Protein AF-A0A392QEV8-F1 (afdb_monomer)

Secondary structure (DSSP, 8-state):
--PPPHHHHHHHHS---HHHHHHHHHHHHHHH------B-TTS-B-GGG-------HHHHHHHHHHHHHHHHHHHHHHHHHHHHH--S--

Radius of gyration: 17.04 Å; Cα contacts (8 Å, |Δi|>4): 32; chains: 1; bounding box: 36×38×47 Å

Structure (mmCIF, N/CA/C/O backbone):
data_AF-A0A392QEV8-F1
#
_entry.id   AF-A0A392QEV8-F1
#
loop_
_atom_site.group_PDB
_atom_site.id
_atom_site.type_symbol
_atom_site.label_atom_id
_atom_site.label_alt_id
_atom_site.label_comp_id
_atom_site.label_asym_id
_atom_site.label_entity_id
_atom_site.label_seq_id
_atom_site.pdbx_PDB_ins_code
_atom_site.Cartn_x
_atom_site.Cartn_y
_atom_site.Cartn_z
_atom_site.occupancy
_atom_site.B_iso_or_equiv
_atom_site.auth_seq_id
_atom_site.auth_comp_id
_atom_site.auth_asym_id
_atom_site.auth_atom_id
_atom_site.pdbx_PDB_model_num
ATOM 1 N N . MET A 1 1 ? -6.471 -22.154 -2.382 1.00 42.31 1 MET A N 1
ATOM 2 C CA . MET A 1 1 ? -6.257 -20.961 -1.538 1.00 42.31 1 MET A CA 1
ATOM 3 C C . MET A 1 1 ? -4.943 -20.358 -1.996 1.00 42.31 1 MET A C 1
ATOM 5 O O . MET A 1 1 ? -3.947 -21.062 -1.923 1.00 42.31 1 MET A O 1
ATOM 9 N N . MET A 1 2 ? -4.939 -19.163 -2.596 1.00 48.56 2 MET A N 1
ATOM 10 C CA . MET A 1 2 ? -3.672 -18.505 -2.931 1.00 48.56 2 MET A CA 1
ATOM 11 C C . MET A 1 2 ? -3.047 -18.046 -1.616 1.00 48.56 2 MET A C 1
ATOM 13 O O . MET A 1 2 ? -3.521 -17.095 -1.003 1.00 48.56 2 MET A O 1
ATOM 17 N N . SER A 1 3 ? -2.059 -18.791 -1.133 1.00 68.75 3 SER A N 1
ATOM 18 C CA . SER A 1 3 ? -1.178 -18.326 -0.071 1.00 68.75 3 SER A CA 1
ATOM 19 C C . SER A 1 3 ? -0.101 -17.472 -0.723 1.00 68.75 3 SER A C 1
ATOM 21 O O . SER A 1 3 ? 0.645 -17.977 -1.561 1.00 68.75 3 SER A O 1
ATOM 23 N N . PHE A 1 4 ? -0.021 -16.197 -0.357 1.00 69.31 4 PHE A N 1
ATOM 24 C CA . PHE A 1 4 ? 1.192 -15.429 -0.605 1.00 69.31 4 PHE A CA 1
ATOM 25 C C . PHE A 1 4 ? 2.268 -15.964 0.337 1.00 69.31 4 PHE A C 1
ATOM 27 O O . PHE A 1 4 ? 2.026 -16.075 1.541 1.00 69.31 4 PHE A O 1
ATOM 34 N N . ASP A 1 5 ? 3.425 -16.340 -0.196 1.00 86.56 5 ASP A N 1
ATOM 35 C CA . ASP A 1 5 ? 4.588 -16.568 0.649 1.00 86.56 5 ASP A CA 1
ATOM 36 C C . ASP A 1 5 ? 5.034 -15.232 1.273 1.00 86.56 5 ASP A C 1
ATOM 38 O O . ASP A 1 5 ? 4.703 -14.143 0.789 1.00 86.56 5 ASP A O 1
ATOM 42 N N . VAL A 1 6 ? 5.748 -15.323 2.393 1.00 84.31 6 VAL A N 1
ATOM 43 C CA . VAL A 1 6 ? 6.145 -14.154 3.190 1.00 84.31 6 VAL A CA 1
ATOM 44 C C . VAL A 1 6 ? 7.006 -13.185 2.377 1.00 84.31 6 VAL A C 1
ATOM 46 O O . VAL A 1 6 ? 6.868 -11.974 2.538 1.00 84.31 6 VAL A O 1
ATOM 49 N N . GLU A 1 7 ? 7.843 -13.696 1.475 1.00 84.56 7 GLU A N 1
ATOM 50 C CA . GLU A 1 7 ? 8.750 -12.892 0.658 1.00 84.56 7 GLU A CA 1
ATOM 51 C C . GLU A 1 7 ? 7.973 -12.087 -0.391 1.00 84.56 7 GLU A C 1
ATOM 53 O O . GLU A 1 7 ? 8.153 -10.873 -0.512 1.00 84.56 7 GLU A O 1
ATOM 58 N N . THR A 1 8 ? 7.025 -12.724 -1.081 1.00 82.94 8 THR A N 1
ATOM 59 C CA . THR A 1 8 ? 6.127 -12.047 -2.024 1.00 82.94 8 THR A CA 1
ATOM 60 C C . THR A 1 8 ? 5.268 -1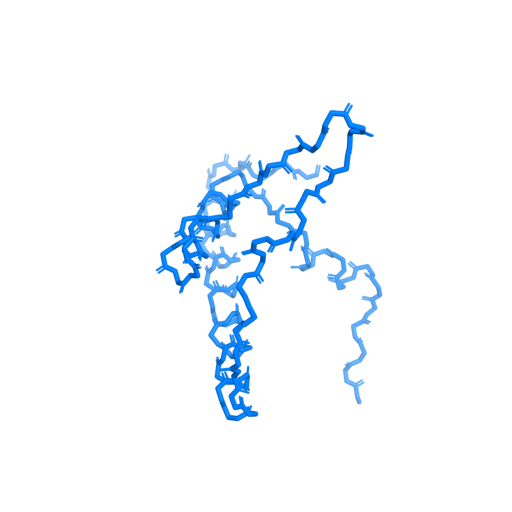0.996 -1.323 1.00 82.94 8 THR A C 1
ATOM 62 O O . THR A 1 8 ? 5.105 -9.888 -1.839 1.00 82.94 8 THR A O 1
ATOM 65 N N . LEU A 1 9 ? 4.746 -11.301 -0.131 1.00 82.31 9 LEU A N 1
ATOM 66 C CA . LEU A 1 9 ? 3.952 -10.346 0.642 1.00 82.31 9 LEU A CA 1
ATOM 67 C C . LEU A 1 9 ? 4.788 -9.133 1.061 1.00 82.31 9 LEU A C 1
ATOM 69 O O . LEU A 1 9 ? 4.357 -7.996 0.876 1.00 82.31 9 LEU A O 1
ATOM 73 N N . GLN A 1 10 ? 5.991 -9.363 1.585 1.00 83.44 10 GLN A N 1
ATOM 74 C CA . GLN A 1 10 ? 6.903 -8.296 1.983 1.00 83.44 10 GLN A CA 1
ATOM 75 C C . GLN A 1 10 ? 7.285 -7.418 0.787 1.00 83.44 10 GLN A C 1
ATOM 77 O O . GLN A 1 10 ? 7.295 -6.192 0.901 1.00 83.44 10 GLN A O 1
ATOM 82 N N . ARG A 1 11 ? 7.540 -8.022 -0.377 1.00 80.00 11 ARG A N 1
ATOM 83 C CA . ARG A 1 11 ? 7.877 -7.292 -1.601 1.00 80.00 11 ARG A CA 1
ATOM 84 C C . ARG A 1 11 ? 6.752 -6.365 -2.060 1.00 80.00 11 ARG A C 1
ATOM 86 O O . ARG A 1 11 ? 7.041 -5.243 -2.459 1.00 80.00 11 ARG A O 1
ATOM 93 N N . TYR A 1 12 ? 5.496 -6.803 -1.984 1.00 76.44 12 TYR A N 1
ATOM 94 C CA . TYR A 1 12 ? 4.347 -5.956 -2.324 1.00 76.44 12 TYR A CA 1
ATOM 95 C C . TYR A 1 12 ? 3.983 -4.946 -1.231 1.00 76.44 12 TYR A C 1
ATOM 97 O O . TYR A 1 12 ? 3.411 -3.906 -1.539 1.00 76.44 12 TYR A O 1
ATOM 105 N N . ALA A 1 13 ? 4.324 -5.218 0.030 1.00 80.50 13 ALA A N 1
ATOM 106 C CA . ALA A 1 13 ? 4.119 -4.281 1.133 1.00 80.50 13 ALA A CA 1
ATOM 107 C C . ALA A 1 13 ? 5.186 -3.172 1.191 1.00 80.50 13 ALA A C 1
ATOM 109 O O . ALA A 1 13 ? 4.981 -2.154 1.852 1.00 80.50 13 ALA A O 1
ATOM 110 N N . THR A 1 14 ? 6.331 -3.363 0.532 1.00 83.69 14 THR A N 1
ATOM 111 C CA . THR A 1 14 ? 7.436 -2.401 0.559 1.00 83.69 14 THR A CA 1
ATOM 112 C C . THR A 1 14 ? 7.152 -1.236 -0.387 1.00 83.69 14 THR A C 1
ATOM 114 O O . THR A 1 14 ? 6.977 -1.430 -1.590 1.00 83.69 14 THR A O 1
ATOM 117 N N . ILE A 1 15 ? 7.145 -0.013 0.150 1.00 85.12 15 ILE A N 1
ATOM 118 C CA . ILE A 1 15 ? 7.030 1.215 -0.647 1.00 85.12 15 ILE A CA 1
ATOM 119 C C . ILE A 1 15 ? 8.335 1.431 -1.423 1.00 85.12 15 ILE A C 1
ATOM 121 O O . ILE A 1 15 ? 9.422 1.355 -0.852 1.00 85.12 15 ILE A O 1
ATOM 125 N N . ARG A 1 16 ? 8.226 1.689 -2.729 1.00 85.38 16 ARG A N 1
ATOM 126 C CA . ARG A 1 16 ? 9.357 1.656 -3.672 1.00 85.38 16 ARG A CA 1
ATOM 127 C C . ARG A 1 16 ? 10.000 3.017 -3.931 1.00 85.38 16 ARG A C 1
ATOM 129 O O . ARG A 1 16 ? 11.120 3.066 -4.435 1.00 85.38 16 ARG A O 1
ATOM 136 N N . SER A 1 17 ? 9.322 4.114 -3.601 1.00 87.69 17 SER A N 1
ATOM 137 C CA . SER A 1 17 ? 9.805 5.466 -3.883 1.00 87.69 17 SER A CA 1
ATOM 138 C C . SER A 1 17 ? 9.461 6.471 -2.785 1.00 87.69 17 SER A C 1
ATOM 140 O O . SER A 1 17 ? 8.514 6.290 -2.017 1.00 87.69 17 SER A O 1
ATOM 142 N N . LYS A 1 18 ? 10.231 7.564 -2.718 1.00 88.12 18 LYS A N 1
ATOM 143 C CA . LYS A 1 18 ? 9.952 8.681 -1.798 1.00 88.12 18 LYS A CA 1
ATOM 144 C C . LYS A 1 18 ? 8.693 9.436 -2.215 1.00 88.12 18 LYS A C 1
ATOM 146 O O . LYS A 1 18 ? 7.961 9.950 -1.375 1.00 88.12 18 LYS A O 1
ATOM 151 N N . GLU A 1 19 ? 8.440 9.480 -3.513 1.00 90.25 19 GLU A N 1
ATOM 152 C CA . GLU A 1 19 ? 7.281 10.109 -4.123 1.00 90.25 19 GLU A CA 1
ATOM 153 C C . GLU A 1 19 ? 5.996 9.392 -3.696 1.00 90.25 19 GLU A C 1
ATOM 155 O O . GLU A 1 19 ? 5.04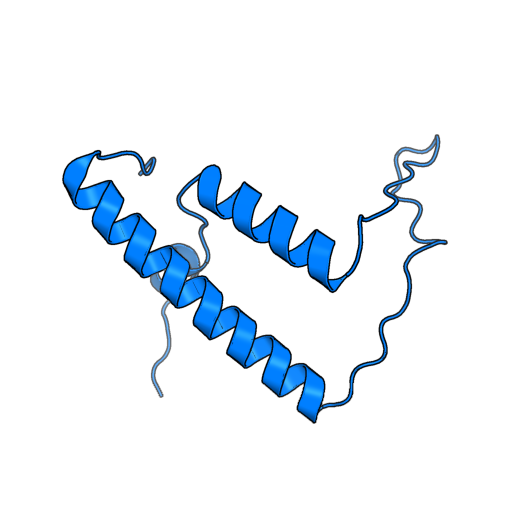3 10.054 -3.291 1.00 90.25 19 GLU A O 1
ATOM 160 N N . ALA A 1 20 ? 5.983 8.054 -3.691 1.00 90.12 20 ALA A N 1
ATOM 161 C CA . ALA A 1 20 ? 4.848 7.280 -3.193 1.00 90.12 20 ALA A CA 1
ATOM 162 C C . ALA A 1 20 ? 4.585 7.524 -1.703 1.00 90.12 20 ALA A C 1
ATOM 164 O O . ALA A 1 20 ? 3.426 7.681 -1.324 1.00 90.12 20 ALA A O 1
ATOM 165 N N . ILE A 1 21 ? 5.634 7.629 -0.875 1.00 90.81 21 ILE A N 1
ATOM 166 C CA . ILE A 1 21 ? 5.491 7.997 0.545 1.00 90.81 21 ILE A CA 1
ATOM 167 C C . ILE A 1 21 ? 4.783 9.349 0.661 1.00 90.81 21 ILE A C 1
ATOM 169 O O . ILE A 1 21 ? 3.745 9.439 1.310 1.00 90.81 21 ILE A O 1
ATOM 173 N N . SER A 1 22 ? 5.283 10.374 -0.034 1.00 92.31 22 SER A N 1
ATOM 174 C CA . SER A 1 22 ? 4.701 11.719 0.026 1.00 92.31 22 SER A CA 1
ATOM 175 C C . SER A 1 22 ? 3.254 11.757 -0.473 1.00 92.31 22 SER A C 1
ATOM 177 O O . SER A 1 22 ? 2.409 12.443 0.100 1.00 92.31 22 SER A O 1
ATOM 179 N N . ILE A 1 23 ? 2.935 11.013 -1.533 1.00 93.00 23 ILE A N 1
ATOM 180 C CA . ILE A 1 23 ? 1.571 10.920 -2.063 1.00 93.00 23 ILE A CA 1
ATOM 181 C C . ILE A 1 23 ? 0.634 10.252 -1.048 1.00 93.00 23 ILE A C 1
ATOM 183 O O . ILE A 1 23 ? -0.475 10.747 -0.839 1.00 93.00 23 ILE A O 1
ATOM 187 N N . ILE A 1 24 ? 1.070 9.162 -0.410 1.00 92.12 24 ILE A N 1
ATOM 188 C CA . ILE A 1 24 ? 0.300 8.483 0.639 1.00 92.12 24 ILE A CA 1
ATOM 189 C C . ILE A 1 24 ? 0.067 9.440 1.809 1.00 92.12 24 ILE A C 1
ATOM 191 O O . ILE A 1 24 ? 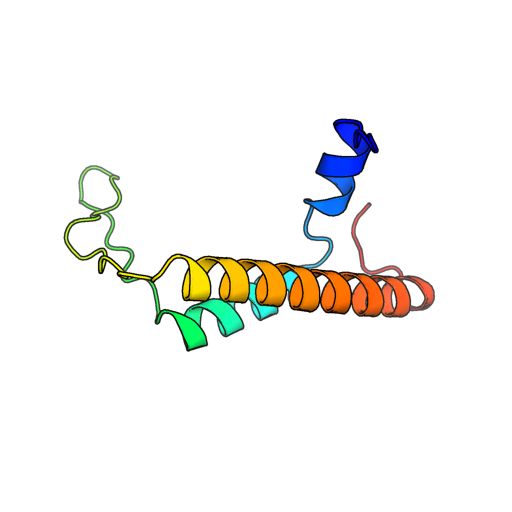-1.084 9.627 2.194 1.00 92.12 24 ILE A O 1
ATOM 195 N N . GLU A 1 25 ? 1.116 10.094 2.313 1.00 91.44 25 GLU A N 1
ATOM 196 C CA . GLU A 1 25 ? 1.033 11.061 3.415 1.00 91.44 25 GLU A CA 1
ATOM 197 C C . GLU A 1 25 ? 0.028 12.174 3.104 1.00 91.44 25 GLU A C 1
ATOM 199 O O . GLU A 1 25 ? -0.946 12.347 3.836 1.00 91.44 25 GLU A O 1
ATOM 204 N N . ASN A 1 26 ? 0.183 12.855 1.966 1.00 92.00 26 ASN A N 1
ATOM 205 C CA . ASN A 1 26 ? -0.716 13.933 1.550 1.00 92.00 26 ASN A CA 1
ATOM 206 C C . ASN A 1 26 ? -2.173 13.461 1.409 1.00 92.00 26 ASN A C 1
ATOM 208 O O . ASN A 1 26 ? -3.098 14.180 1.787 1.00 92.00 26 ASN A O 1
ATOM 212 N N . HIS A 1 27 ? -2.398 12.257 0.871 1.00 90.94 27 HIS A N 1
ATOM 213 C CA . HIS A 1 27 ? -3.746 11.709 0.724 1.00 90.94 27 HIS A CA 1
ATOM 214 C C . HIS A 1 27 ? -4.363 11.366 2.084 1.00 90.94 27 HIS A C 1
ATOM 216 O O . HIS A 1 27 ? -5.525 11.681 2.337 1.00 90.94 27 HIS A O 1
ATOM 222 N N . THR A 1 28 ? -3.580 10.772 2.987 1.00 89.19 28 THR A N 1
ATOM 223 C CA . THR A 1 28 ? -4.029 10.479 4.350 1.00 89.19 28 THR A CA 1
ATOM 224 C C . THR A 1 28 ? -4.293 11.745 5.158 1.00 89.19 28 THR A C 1
ATOM 226 O O . THR A 1 28 ? -5.312 11.805 5.839 1.00 89.19 28 THR A O 1
ATOM 229 N N . GLU A 1 29 ? -3.460 12.781 5.021 1.00 89.50 29 GLU A N 1
ATOM 230 C CA . GLU A 1 29 ? -3.676 14.083 5.659 1.00 89.50 29 GLU A CA 1
ATOM 231 C C . G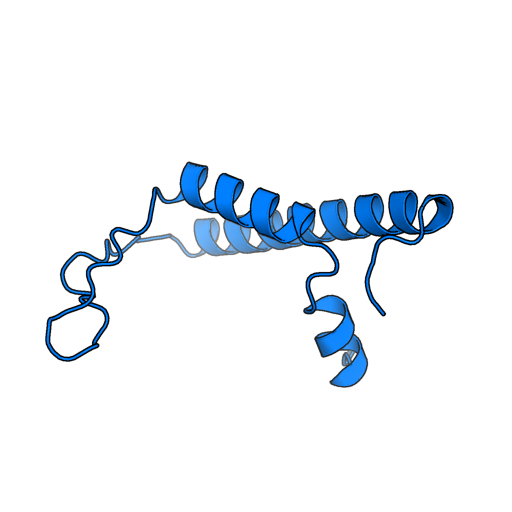LU A 1 29 ? -4.958 14.751 5.152 1.00 89.50 29 GLU A C 1
ATOM 233 O O . GLU A 1 29 ? -5.696 15.350 5.930 1.00 89.50 29 GLU A O 1
ATOM 238 N N . ALA A 1 30 ? -5.260 14.634 3.857 1.00 88.94 30 ALA A N 1
ATOM 239 C CA . ALA A 1 30 ? -6.494 15.167 3.288 1.00 88.94 30 ALA A CA 1
ATOM 240 C C . ALA A 1 30 ? -7.749 14.423 3.781 1.00 88.94 30 ALA A C 1
ATOM 242 O O . ALA A 1 30 ? -8.808 15.037 3.912 1.00 88.94 30 ALA A O 1
ATOM 243 N N . LEU A 1 31 ? -7.645 13.115 4.047 1.00 86.94 31 LEU A N 1
ATOM 244 C CA . LEU A 1 31 ? -8.764 12.282 4.504 1.00 86.94 31 LEU A CA 1
ATOM 245 C C . LEU A 1 31 ? -9.004 12.356 6.014 1.00 86.94 31 LEU A C 1
ATOM 247 O O . LEU A 1 31 ? -10.155 12.367 6.449 1.00 86.94 31 LEU A O 1
ATOM 251 N N . PHE A 1 32 ? -7.934 12.368 6.805 1.00 85.44 32 PHE A N 1
ATOM 252 C CA . PHE A 1 32 ? -7.989 12.215 8.261 1.00 85.44 32 PHE A CA 1
ATOM 253 C C . PHE A 1 32 ? -7.479 13.439 9.024 1.00 85.44 32 PHE A C 1
ATOM 255 O O . PHE A 1 32 ? -7.568 13.473 10.247 1.00 85.44 32 PHE A O 1
ATOM 262 N N . GLY A 1 33 ? -6.977 14.454 8.321 1.00 84.81 33 GLY A N 1
ATOM 263 C CA . GLY A 1 33 ? -6.305 15.593 8.930 1.00 84.81 33 GLY A CA 1
ATOM 264 C C . GLY A 1 33 ? -4.842 15.300 9.257 1.00 84.81 33 GLY A C 1
ATOM 265 O O . GLY A 1 33 ? -4.340 14.185 9.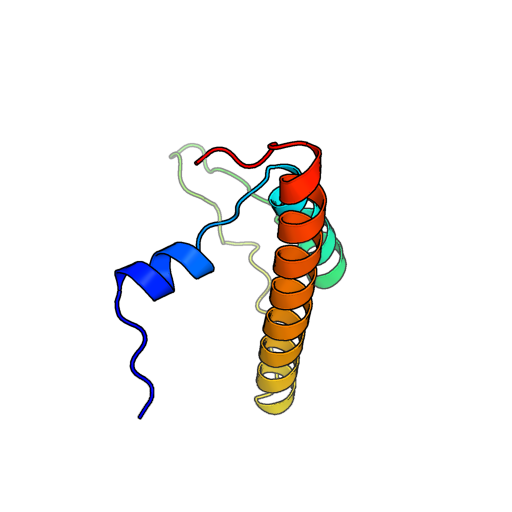102 1.00 84.81 33 GLY A O 1
ATOM 266 N N . ARG A 1 34 ? -4.132 16.338 9.704 1.00 81.38 34 ARG A N 1
ATOM 267 C CA . ARG A 1 34 ? -2.737 16.210 10.133 1.00 81.38 34 ARG A CA 1
ATOM 268 C C . ARG A 1 34 ? -2.663 15.634 11.543 1.00 81.38 34 ARG A C 1
ATOM 270 O O . ARG A 1 34 ? -3.339 16.164 12.425 1.00 81.38 34 ARG A O 1
ATOM 277 N N . PRO A 1 35 ? -1.826 14.612 11.785 1.00 71.88 35 PRO A N 1
ATOM 278 C CA . PRO A 1 35 ? -1.621 14.110 13.132 1.00 71.88 35 PRO A CA 1
ATOM 279 C C . PRO A 1 35 ? -0.910 15.174 13.979 1.00 71.88 35 PRO A C 1
ATOM 281 O O . PRO A 1 35 ? 0.178 15.643 13.644 1.00 71.88 35 PRO A O 1
ATOM 284 N N . ASP A 1 36 ? -1.523 15.541 15.100 1.00 68.88 36 ASP A N 1
ATOM 285 C CA . ASP A 1 36 ? -0.982 16.489 16.077 1.00 68.88 36 ASP A CA 1
ATOM 286 C C . ASP A 1 36 ? 0.026 15.742 16.981 1.00 68.88 36 ASP A C 1
ATOM 288 O O . ASP A 1 36 ? -0.249 15.420 18.138 1.00 68.88 36 ASP A O 1
ATOM 292 N N . ILE A 1 37 ? 1.196 15.378 16.436 1.00 69.31 37 ILE A N 1
ATOM 293 C CA . ILE A 1 37 ? 2.204 14.582 17.161 1.00 69.31 37 ILE A CA 1
ATOM 294 C C . ILE A 1 37 ? 2.894 15.463 18.209 1.00 69.31 37 ILE A C 1
ATOM 296 O O . ILE A 1 37 ? 3.908 16.111 17.950 1.00 69.31 37 ILE A O 1
ATOM 300 N N . VAL A 1 38 ? 2.357 15.473 19.427 1.00 71.12 38 VAL A N 1
ATOM 301 C CA . VAL A 1 38 ? 2.993 16.121 20.579 1.00 71.12 38 VAL A CA 1
ATOM 302 C C . VAL A 1 38 ? 3.837 15.085 21.316 1.00 71.12 38 VAL A C 1
ATOM 304 O O . VAL A 1 38 ? 3.306 14.139 21.893 1.00 71.12 38 VAL A O 1
ATOM 307 N N . ILE A 1 39 ? 5.159 15.251 21.316 1.00 75.12 39 ILE A N 1
ATOM 308 C CA . ILE A 1 39 ? 6.062 14.405 22.107 1.00 75.12 39 ILE A CA 1
ATOM 309 C C . ILE A 1 39 ? 6.103 14.971 23.529 1.00 75.12 39 ILE A C 1
ATOM 311 O O . ILE A 1 39 ? 6.419 16.145 23.731 1.00 75.12 39 ILE A O 1
ATOM 315 N N . THR A 1 40 ? 5.752 14.157 24.524 1.00 74.19 40 THR A N 1
ATOM 316 C CA . THR A 1 40 ? 5.873 14.547 25.929 1.00 74.19 40 THR A CA 1
ATOM 317 C C . THR A 1 40 ? 7.350 14.737 26.295 1.00 74.19 40 THR A C 1
ATOM 319 O O . THR A 1 40 ? 8.223 14.122 25.680 1.00 74.19 40 THR A O 1
ATOM 322 N N . PRO A 1 41 ? 7.669 15.525 27.337 1.00 75.44 41 PRO A N 1
ATOM 323 C CA . PRO A 1 41 ? 9.046 15.688 27.821 1.00 75.44 41 PRO A CA 1
ATOM 324 C C . PRO A 1 41 ? 9.751 14.365 28.176 1.00 75.44 41 PRO A C 1
AT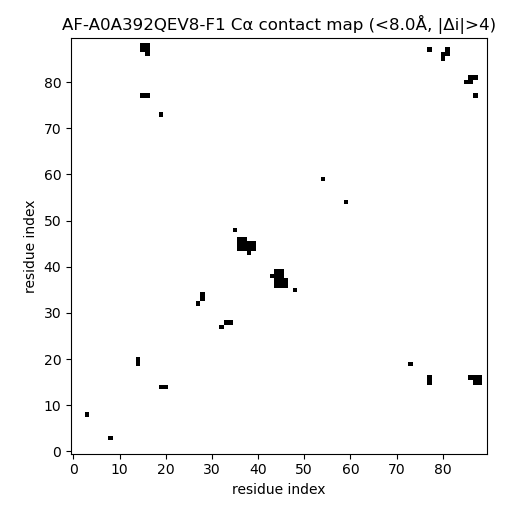OM 326 O O . PRO A 1 41 ? 10.973 14.302 28.235 1.00 75.44 41 PRO A O 1
ATOM 329 N N . GLU A 1 42 ? 8.974 13.303 28.392 1.00 80.12 42 GLU A N 1
ATOM 330 C CA . GLU A 1 42 ? 9.419 11.942 28.703 1.00 80.12 42 GLU A CA 1
ATOM 331 C C . GLU A 1 42 ? 9.725 11.104 27.445 1.00 80.12 42 GLU A C 1
ATOM 333 O O . GLU A 1 42 ? 9.997 9.908 27.547 1.00 80.12 42 GLU A O 1
ATOM 338 N N . GLY A 1 43 ? 9.645 11.701 26.250 1.00 74.88 43 GLY A N 1
ATOM 339 C CA . GLY A 1 43 ? 9.896 11.032 24.973 1.00 74.88 43 GLY A CA 1
ATOM 340 C C . GLY A 1 43 ? 8.762 10.118 24.502 1.00 74.88 43 GLY A C 1
ATOM 341 O O . GLY A 1 43 ? 8.975 9.301 23.608 1.00 74.88 43 GLY A O 1
ATOM 342 N N . LYS A 1 44 ? 7.559 10.225 25.082 1.00 74.00 44 LYS A N 1
ATOM 34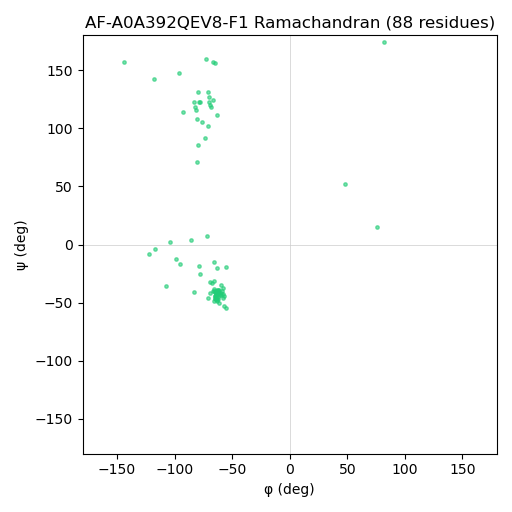3 C CA . LYS A 1 44 ? 6.383 9.456 24.648 1.00 74.00 44 LYS A CA 1
ATOM 344 C C . LYS A 1 44 ? 5.515 10.269 23.699 1.00 74.00 44 LYS A C 1
ATOM 346 O O . LYS A 1 44 ? 5.383 11.479 23.846 1.00 74.00 44 LYS A O 1
ATOM 351 N N . VAL A 1 45 ? 4.871 9.591 22.754 1.00 72.94 45 VAL A N 1
ATOM 352 C CA . VAL A 1 45 ? 3.831 10.205 21.922 1.00 72.94 45 VAL A CA 1
ATOM 353 C C . VAL A 1 45 ? 2.607 10.471 22.797 1.00 72.94 45 VAL A C 1
ATOM 355 O O . VAL A 1 45 ? 2.087 9.564 23.449 1.00 72.94 45 VAL A O 1
ATOM 358 N N . ASN A 1 46 ? 2.172 11.726 22.857 1.00 67.06 46 ASN A N 1
ATOM 359 C CA . ASN A 1 46 ? 0.992 12.128 23.603 1.00 67.06 46 ASN A CA 1
ATOM 360 C C . ASN A 1 46 ? -0.281 11.812 22.801 1.00 67.06 46 ASN A C 1
ATOM 362 O O . ASN A 1 46 ? -0.829 12.686 22.138 1.00 67.06 46 ASN A O 1
ATOM 366 N N . SER A 1 47 ? -0.784 10.583 22.911 1.00 67.06 47 SER A N 1
ATOM 367 C CA . SER A 1 47 ? -2.035 10.139 22.266 1.00 67.06 47 SER A CA 1
ATOM 368 C C . SER A 1 47 ? -3.320 10.717 22.881 1.00 67.06 47 SER A C 1
ATOM 370 O O . SER A 1 47 ? -4.420 10.305 22.526 1.00 67.06 47 SER A O 1
ATOM 372 N N . SER A 1 48 ? -3.236 11.664 23.825 1.00 62.09 48 SER A N 1
ATOM 373 C CA . SER A 1 48 ? -4.425 12.223 24.498 1.00 62.09 48 SER A CA 1
ATOM 374 C C . SER A 1 48 ? -5.356 13.028 23.580 1.00 62.09 48 SER A C 1
ATOM 376 O O . SER A 1 48 ? -6.500 13.278 23.955 1.00 62.09 48 SER A O 1
ATOM 378 N N . LYS A 1 49 ? -4.883 13.413 22.389 1.00 62.50 49 LYS A N 1
ATOM 379 C CA . LYS A 1 49 ? -5.659 14.097 21.346 1.00 62.50 49 LYS A CA 1
ATOM 380 C C . LYS A 1 49 ? -6.067 13.194 20.177 1.00 62.50 49 LYS A C 1
ATOM 382 O O . LYS A 1 49 ? -6.661 13.706 19.234 1.00 62.50 49 LYS A O 1
ATOM 387 N N . ASP A 1 50 ? -5.753 11.898 20.208 1.00 68.50 50 ASP A N 1
ATOM 388 C CA . ASP A 1 50 ? -6.070 11.015 19.083 1.00 68.50 50 ASP A CA 1
ATOM 389 C C . ASP A 1 50 ? -7.596 10.941 18.901 1.00 68.50 50 ASP A C 1
ATOM 391 O O . ASP A 1 50 ? -8.328 10.416 19.747 1.00 68.50 50 ASP A O 1
ATOM 395 N N . GLU A 1 51 ? -8.095 11.510 17.800 1.00 69.69 51 GLU A N 1
ATOM 396 C CA . GLU A 1 51 ? -9.516 11.486 17.473 1.00 69.69 51 GLU A CA 1
ATOM 397 C C . GLU A 1 51 ? -9.943 10.058 17.109 1.00 69.69 51 GLU A C 1
ATOM 399 O O . GLU A 1 51 ? -9.457 9.448 16.156 1.00 69.69 51 GLU A O 1
ATOM 404 N N . ILE A 1 52 ? -10.888 9.503 17.872 1.00 75.69 52 ILE A N 1
ATOM 405 C CA . ILE A 1 52 ? -11.445 8.179 17.581 1.00 75.69 52 ILE A CA 1
ATOM 406 C C . ILE A 1 52 ? -12.419 8.298 16.406 1.00 75.69 52 ILE A C 1
ATOM 408 O O . ILE A 1 52 ? -13.564 8.734 16.564 1.00 75.69 52 ILE A O 1
ATOM 412 N N . ILE A 1 53 ? -11.995 7.828 15.234 1.00 79.06 53 ILE A N 1
ATOM 413 C CA . ILE A 1 53 ? -12.839 7.774 14.038 1.00 79.06 53 ILE A CA 1
ATOM 414 C C . ILE A 1 53 ? -13.747 6.541 14.110 1.00 79.06 53 ILE A C 1
ATOM 416 O O . ILE A 1 53 ? -13.311 5.400 13.951 1.00 79.06 53 ILE A O 1
ATOM 420 N N . LYS A 1 54 ? -15.046 6.759 14.336 1.00 86.88 54 LYS A N 1
ATOM 421 C CA . LYS A 1 54 ? -16.052 5.689 14.274 1.00 86.88 54 LYS A CA 1
ATOM 422 C C . LYS A 1 54 ? -16.455 5.441 12.823 1.00 86.88 54 LYS A C 1
ATOM 424 O O . LYS A 1 54 ? -17.074 6.297 12.198 1.00 86.88 54 LYS A O 1
ATOM 429 N N . ILE A 1 55 ? -16.166 4.247 12.315 1.00 87.94 55 ILE A N 1
ATOM 430 C CA . ILE A 1 55 ? -16.547 3.818 10.966 1.00 87.94 55 ILE A CA 1
ATOM 431 C C . ILE A 1 55 ? -17.483 2.608 11.029 1.00 87.94 55 ILE A C 1
ATOM 433 O O . ILE A 1 55 ? -17.339 1.729 11.878 1.00 87.94 55 ILE A O 1
ATOM 437 N N . SER A 1 56 ? -18.471 2.555 10.134 1.00 94.81 56 SER A N 1
ATOM 438 C CA . SER A 1 56 ? -19.307 1.361 9.979 1.00 94.81 56 SER A CA 1
ATOM 439 C C . SER A 1 56 ? 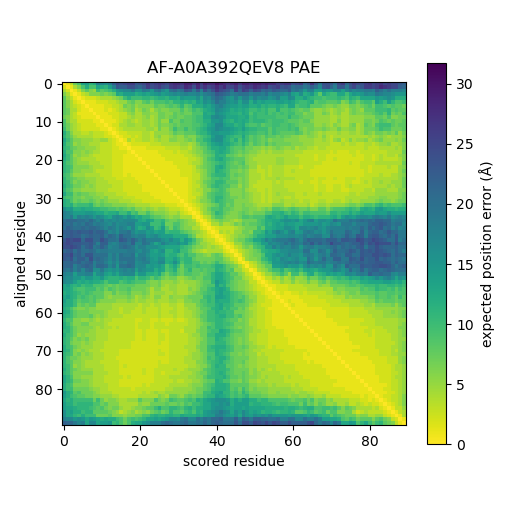-18.517 0.237 9.300 1.00 94.81 56 SER A C 1
ATOM 441 O O . SER A 1 56 ? -17.552 0.492 8.584 1.00 94.81 56 SER A O 1
ATOM 443 N N . ILE A 1 57 ? -18.958 -1.016 9.440 1.00 93.69 57 ILE A N 1
ATOM 444 C CA . ILE A 1 57 ? -18.330 -2.157 8.743 1.00 93.69 57 ILE A CA 1
ATOM 445 C C . ILE A 1 57 ? -18.349 -1.951 7.216 1.00 93.69 57 ILE A C 1
ATOM 447 O O . ILE A 1 57 ? -17.381 -2.272 6.529 1.00 93.69 57 ILE A O 1
ATOM 451 N N . GLY A 1 58 ? -19.428 -1.367 6.680 1.00 95.25 58 GLY A N 1
ATOM 452 C CA . GLY A 1 58 ? -19.518 -1.009 5.262 1.00 95.25 58 GLY A CA 1
ATOM 453 C C . GLY A 1 58 ? -18.512 0.072 4.858 1.00 95.25 58 GLY A C 1
ATOM 454 O O . GLY A 1 58 ? -17.875 -0.049 3.813 1.00 95.25 58 GLY A O 1
ATOM 455 N N . GLY A 1 59 ? -18.319 1.084 5.710 1.00 92.25 59 GLY A N 1
ATOM 456 C CA . GLY A 1 59 ? -17.293 2.110 5.521 1.00 92.25 59 GLY A CA 1
ATOM 457 C C . GLY A 1 59 ? -15.882 1.527 5.567 1.00 92.25 59 GLY A C 1
ATOM 458 O O . GLY A 1 59 ? -15.080 1.830 4.694 1.00 92.25 59 GLY A O 1
ATOM 459 N N . LEU A 1 60 ? -15.601 0.621 6.509 1.00 92.12 60 LEU A N 1
ATOM 460 C CA . LEU A 1 60 ? -14.308 -0.060 6.604 1.00 92.12 60 LEU A CA 1
ATOM 461 C C . LEU A 1 60 ? -14.024 -0.897 5.354 1.00 92.12 60 LEU A C 1
ATOM 463 O O . LEU A 1 60 ? -12.935 -0.819 4.795 1.00 92.12 60 LEU A O 1
ATOM 467 N N . LYS A 1 61 ? -15.012 -1.658 4.869 1.00 95.00 61 LYS A N 1
ATOM 468 C CA . LYS A 1 61 ? -14.876 -2.420 3.620 1.00 95.00 61 LYS A CA 1
ATOM 469 C C . LYS A 1 61 ? -14.545 -1.505 2.442 1.00 95.00 61 LYS A C 1
ATOM 471 O O . LYS A 1 61 ? -13.695 -1.850 1.626 1.00 95.00 61 LYS A O 1
ATOM 476 N N . ARG A 1 62 ? -15.210 -0.351 2.351 1.00 93.81 62 ARG A N 1
ATOM 477 C CA . ARG A 1 62 ? -14.950 0.638 1.303 1.00 93.81 62 ARG A CA 1
ATOM 478 C C . ARG A 1 62 ? -13.546 1.229 1.423 1.00 93.81 62 ARG A C 1
ATOM 480 O O . ARG A 1 62 ? -12.839 1.239 0.426 1.00 93.81 62 ARG A O 1
ATOM 487 N N . LEU A 1 63 ? -13.129 1.614 2.627 1.00 91.81 63 LEU A N 1
ATOM 488 C CA . LEU A 1 63 ? -11.790 2.138 2.896 1.00 91.81 63 LEU A CA 1
ATOM 489 C C . LEU A 1 63 ? -10.698 1.141 2.480 1.00 91.81 63 LEU A C 1
ATOM 491 O O . LEU A 1 63 ? -9.737 1.518 1.820 1.00 91.81 63 LEU A O 1
ATOM 495 N N . VAL A 1 64 ? -10.871 -0.145 2.802 1.00 93.06 64 VAL A N 1
ATOM 496 C CA . VAL A 1 64 ? -9.931 -1.202 2.394 1.00 93.06 64 VAL A CA 1
ATOM 497 C C . VAL A 1 64 ? -9.885 -1.350 0.871 1.00 93.06 64 VAL A C 1
ATOM 499 O O . VAL A 1 64 ? -8.802 -1.450 0.302 1.00 93.06 64 VAL A O 1
ATOM 502 N N . LEU A 1 65 ? -11.034 -1.343 0.189 1.00 94.69 65 LEU A N 1
ATOM 503 C CA . LEU A 1 65 ? -11.073 -1.433 -1.276 1.00 94.69 65 LEU A CA 1
ATOM 504 C C . LEU A 1 65 ? -10.445 -0.209 -1.955 1.00 94.69 65 LEU A C 1
ATOM 506 O O . LEU A 1 65 ? -9.747 -0.361 -2.958 1.00 94.69 65 LEU A O 1
ATOM 510 N N . GLU A 1 66 ? -10.663 0.985 -1.408 1.00 92.81 66 GLU A N 1
ATOM 511 C CA . GLU A 1 66 ? -10.039 2.221 -1.885 1.00 92.81 66 GLU A CA 1
ATOM 512 C C . GLU A 1 66 ? -8.518 2.171 -1.689 1.00 92.81 66 GLU A C 1
ATOM 514 O O . GLU A 1 66 ? -7.786 2.428 -2.642 1.00 92.81 66 GLU A O 1
ATOM 519 N N . ALA A 1 67 ? -8.034 1.720 -0.527 1.00 91.69 67 ALA A N 1
ATOM 520 C CA . ALA A 1 67 ? -6.606 1.536 -0.268 1.00 91.69 67 ALA A CA 1
ATOM 521 C C . ALA A 1 67 ? -5.955 0.529 -1.235 1.00 91.69 67 ALA A C 1
ATOM 523 O O . ALA A 1 67 ? -4.884 0.798 -1.776 1.00 91.69 67 ALA A O 1
ATOM 524 N N . VAL A 1 68 ? -6.615 -0.603 -1.513 1.00 91.31 68 VAL A N 1
ATOM 525 C CA . VAL A 1 68 ? -6.133 -1.599 -2.490 1.00 91.31 68 VAL A CA 1
ATOM 526 C C . VAL A 1 68 ? -6.094 -1.014 -3.903 1.00 91.31 68 VAL A C 1
ATOM 528 O O . VAL A 1 68 ? -5.117 -1.216 -4.625 1.00 91.31 68 VAL A O 1
ATOM 531 N N . THR A 1 69 ? -7.127 -0.267 -4.299 1.00 93.19 69 THR A N 1
ATOM 532 C CA . THR A 1 69 ? -7.195 0.374 -5.623 1.00 93.19 69 THR A CA 1
ATOM 533 C C . THR A 1 69 ? -6.088 1.415 -5.779 1.00 93.19 69 THR A C 1
ATOM 535 O O . THR A 1 69 ? -5.374 1.416 -6.781 1.00 93.19 69 THR A O 1
ATOM 538 N N . PHE A 1 70 ? -5.902 2.263 -4.767 1.00 92.50 70 PHE A N 1
ATOM 539 C CA . PHE A 1 70 ? -4.883 3.305 -4.753 1.00 92.50 70 PHE A CA 1
ATOM 540 C C . PHE A 1 70 ? -3.462 2.733 -4.755 1.00 92.50 70 PHE A C 1
ATOM 542 O O . PHE A 1 70 ? -2.641 3.139 -5.573 1.00 92.50 70 PHE A O 1
ATOM 549 N N . GLY A 1 71 ? -3.181 1.738 -3.908 1.00 91.00 71 GLY A N 1
ATOM 550 C CA . GLY A 1 71 ? -1.881 1.066 -3.880 1.00 91.00 71 GLY A CA 1
ATOM 551 C C . GLY A 1 71 ? -1.555 0.358 -5.198 1.00 91.00 71 GLY A C 1
ATOM 552 O O . GLY A 1 71 ? -0.429 0.448 -5.681 1.00 91.00 71 GLY A O 1
ATOM 553 N N . SER A 1 72 ? -2.549 -0.276 -5.831 1.00 90.00 72 SER A N 1
ATOM 554 C CA . SER A 1 72 ? -2.373 -0.910 -7.148 1.00 90.00 72 SER A CA 1
ATOM 555 C C . SER A 1 72 ? -2.040 0.114 -8.237 1.00 90.00 72 SER A C 1
ATOM 557 O O . SER A 1 72 ? -1.180 -0.143 -9.076 1.00 90.00 72 SER A O 1
ATOM 559 N N . PHE A 1 73 ? -2.681 1.286 -8.204 1.00 92.75 73 PHE A N 1
ATOM 560 C CA . PHE A 1 73 ? -2.376 2.391 -9.114 1.00 92.75 73 PHE A CA 1
ATOM 561 C C . PHE A 1 73 ? -0.944 2.907 -8.928 1.00 92.75 73 PHE A C 1
ATOM 563 O O . PHE A 1 73 ? -0.218 3.048 -9.911 1.00 92.75 73 PHE A O 1
ATOM 570 N N . LEU A 1 74 ? -0.515 3.143 -7.683 1.00 91.50 74 LEU A N 1
ATOM 571 C CA . LEU A 1 74 ? 0.858 3.569 -7.397 1.00 91.50 74 LEU A CA 1
ATOM 572 C C . LEU A 1 74 ? 1.872 2.549 -7.918 1.00 91.50 74 LEU A C 1
ATOM 574 O O . LEU A 1 74 ? 2.815 2.927 -8.608 1.00 91.50 74 LEU A O 1
ATOM 578 N N . TRP A 1 75 ? 1.635 1.261 -7.665 1.00 88.94 75 TRP A N 1
ATOM 579 C CA . TRP A 1 75 ? 2.517 0.192 -8.122 1.00 88.94 75 TRP A CA 1
ATOM 580 C C . TRP A 1 75 ? 2.673 0.152 -9.649 1.00 88.94 75 TRP A C 1
ATOM 582 O O . TRP A 1 75 ? 3.784 -0.052 -10.149 1.00 88.94 75 TRP A O 1
ATOM 592 N N . ASP A 1 76 ? 1.584 0.337 -10.398 1.00 91.25 76 ASP A N 1
ATOM 593 C CA . ASP A 1 76 ? 1.604 0.356 -11.865 1.00 91.25 76 ASP A CA 1
ATOM 594 C C . ASP A 1 76 ? 2.398 1.556 -12.400 1.00 91.25 76 ASP A C 1
ATOM 596 O O . ASP A 1 76 ? 3.325 1.397 -13.200 1.00 91.25 76 ASP A O 1
ATOM 600 N N . VAL A 1 77 ? 2.120 2.753 -11.874 1.00 91.62 77 VAL A N 1
ATOM 601 C CA . VAL A 1 77 ? 2.814 3.989 -12.260 1.00 91.62 77 VAL A CA 1
ATOM 602 C C . VAL A 1 77 ? 4.302 3.918 -11.926 1.00 91.62 77 VAL A C 1
ATOM 604 O O . VAL A 1 77 ? 5.137 4.214 -12.782 1.00 91.62 77 VAL A O 1
ATOM 607 N N . GLU A 1 78 ? 4.661 3.484 -10.718 1.00 90.12 78 GLU A N 1
ATOM 608 C CA . GLU A 1 78 ? 6.059 3.307 -10.322 1.00 90.12 78 GLU A CA 1
ATOM 609 C C . GLU A 1 78 ? 6.764 2.299 -11.228 1.00 90.12 78 GLU A C 1
ATOM 611 O O . GLU A 1 78 ? 7.879 2.555 -11.673 1.00 90.12 78 GLU A O 1
ATOM 616 N N . SER A 1 79 ? 6.116 1.179 -11.556 1.00 89.12 79 SER A N 1
ATOM 617 C CA . SER A 1 79 ? 6.683 0.173 -12.461 1.00 89.12 79 SER A CA 1
ATOM 618 C C . SER A 1 79 ? 6.918 0.733 -13.864 1.00 89.12 79 SER A C 1
ATOM 620 O O . SER A 1 79 ? 7.962 0.472 -14.468 1.00 89.12 79 SER A O 1
ATOM 622 N N . TYR A 1 80 ? 5.987 1.543 -14.372 1.00 90.62 80 TYR A N 1
ATOM 623 C CA . TYR A 1 80 ? 6.137 2.214 -15.658 1.00 90.62 80 TYR A CA 1
ATOM 624 C C . TYR A 1 80 ? 7.310 3.202 -15.655 1.00 90.62 80 TYR A C 1
ATOM 626 O O . TYR A 1 80 ? 8.160 3.152 -16.546 1.00 90.62 80 TYR A O 1
ATOM 634 N N . VAL A 1 81 ? 7.402 4.071 -14.647 1.00 91.12 81 VAL A N 1
ATOM 635 C CA . VAL A 1 81 ? 8.480 5.069 -14.538 1.00 91.12 81 VAL A CA 1
ATOM 636 C C . VAL A 1 81 ? 9.836 4.386 -14.316 1.00 91.12 81 VAL A C 1
ATOM 638 O O . VAL A 1 81 ? 10.830 4.760 -14.941 1.00 91.12 81 VAL A O 1
ATOM 641 N N . ASP A 1 82 ? 9.883 3.330 -13.506 1.00 89.31 82 ASP A N 1
ATOM 642 C CA . ASP A 1 82 ? 11.108 2.589 -13.193 1.00 89.31 82 ASP A CA 1
ATOM 643 C C . ASP A 1 82 ? 11.685 1.880 -14.424 1.00 89.31 82 ASP A C 1
ATOM 645 O O . ASP A 1 82 ? 12.903 1.818 -14.590 1.00 89.31 82 ASP A O 1
ATOM 649 N N . SER A 1 83 ? 10.826 1.452 -15.358 1.00 89.62 83 SER A N 1
ATOM 650 C CA . SER A 1 83 ? 11.256 0.888 -16.645 1.00 89.62 83 SER A CA 1
ATOM 651 C C . SER A 1 83 ? 12.021 1.877 -17.538 1.00 89.62 83 SER A C 1
ATOM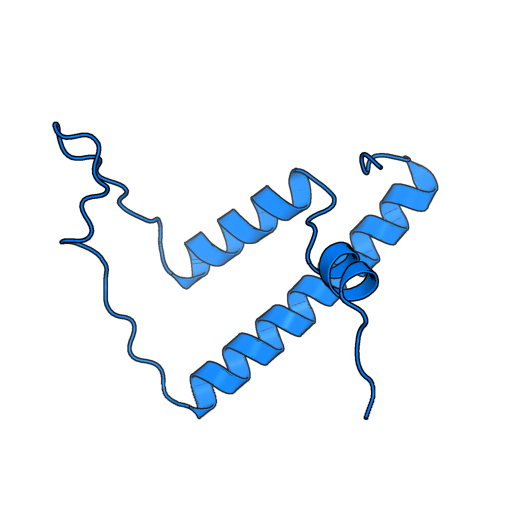 653 O O . SER A 1 83 ? 12.727 1.457 -18.454 1.00 89.62 83 SER A O 1
ATOM 655 N N . ARG A 1 84 ? 11.875 3.186 -17.294 1.00 91.00 84 ARG A N 1
ATOM 656 C CA . ARG A 1 84 ? 12.472 4.264 -18.100 1.00 91.00 84 ARG A CA 1
ATOM 657 C C . ARG A 1 84 ? 13.623 4.971 -17.397 1.00 91.00 84 ARG A C 1
ATOM 659 O O . ARG A 1 84 ? 14.561 5.388 -18.070 1.00 91.00 84 ARG A O 1
ATOM 666 N N . TYR A 1 85 ? 13.532 5.124 -16.078 1.00 89.25 85 TYR A N 1
ATOM 667 C CA . TYR A 1 85 ? 14.431 5.981 -15.302 1.00 89.25 85 TYR A CA 1
ATOM 668 C C . TYR A 1 85 ? 15.185 5.258 -14.182 1.00 89.25 85 TYR A C 1
ATOM 670 O O . TYR A 1 85 ? 16.082 5.865 -13.607 1.00 89.25 85 TYR A O 1
ATOM 678 N N . HIS A 1 86 ? 14.865 3.990 -13.884 1.00 84.12 86 HIS A N 1
ATOM 679 C CA . HIS A 1 86 ? 15.538 3.182 -12.852 1.00 84.12 86 HIS A CA 1
ATOM 680 C C . HIS A 1 86 ? 15.700 3.913 -11.509 1.00 84.12 86 HIS A C 1
ATOM 682 O O . HIS A 1 86 ? 16.803 4.036 -10.977 1.00 84.12 86 HIS A O 1
ATOM 688 N N . PHE A 1 87 ? 14.598 4.453 -10.992 1.00 82.31 87 PHE A N 1
ATOM 689 C CA . PHE A 1 87 ? 14.600 5.339 -9.825 1.00 82.31 87 PHE A CA 1
ATOM 690 C C . PHE A 1 87 ? 14.240 4.621 -8.516 1.00 82.31 87 PHE A C 1
ATOM 692 O O . PHE A 1 87 ? 14.449 5.176 -7.437 1.00 82.31 87 PHE A O 1
ATOM 699 N N . VAL A 1 88 ? 13.722 3.391 -8.593 1.00 76.50 88 VAL A N 1
ATOM 700 C CA . VAL A 1 88 ? 13.452 2.566 -7.413 1.00 76.50 88 VAL A CA 1
ATOM 701 C C . VAL A 1 88 ? 14.766 1.961 -6.925 1.00 76.50 88 VAL A C 1
ATOM 703 O O . VAL A 1 88 ? 15.449 1.242 -7.659 1.00 76.50 88 VAL A O 1
ATOM 706 N N . LEU A 1 89 ? 15.119 2.232 -5.668 1.00 66.31 89 LEU A N 1
ATOM 707 C CA . LEU A 1 89 ? 16.249 1.575 -5.012 1.00 66.31 89 LEU A CA 1
ATOM 708 C C . LEU A 1 89 ? 15.885 0.098 -4.794 1.00 66.31 89 LEU A C 1
ATOM 710 O O . LEU A 1 89 ? 14.889 -0.199 -4.137 1.00 66.31 89 LEU A O 1
ATOM 714 N N . LYS A 1 90 ? 16.655 -0.807 -5.405 1.00 59.47 90 LYS A N 1
ATOM 715 C CA . LYS A 1 90 ? 16.514 -2.260 -5.226 1.00 59.47 90 LYS A CA 1
ATOM 716 C C . LYS A 1 90 ? 17.096 -2.727 -3.902 1.00 59.47 90 LYS A C 1
ATOM 718 O O . LYS A 1 90 ? 18.152 -2.183 -3.511 1.00 59.47 90 LYS A O 1
#

pLDDT: mean 83.19, std 10.77, range [42.31, 95.25]

Solvent-accessible surface area (backbone atoms only — not comparable to full-atom values): 5684 Å² total; per-residue (Å²): 130,91,73,76,52,71,65,62,48,50,60,72,69,51,83,59,47,70,65,58,52,52,52,50,51,54,52,47,32,73,74,73,46,77,83,78,83,44,67,41,98,86,75,41,77,49,64,89,74,67,77,84,81,87,70,53,73,70,52,50,54,48,52,53,52,49,49,52,52,51,53,52,51,51,52,52,52,52,52,57,50,34,76,75,64,66,70,54,78,128

Mean predicted aligned error: 8.09 Å

Sequence (90 aa):
MMSFDVETLQRYATIRSKEAISIIENHTEALFGRPDIVITPEGKVNSSKDEIIKISIGGLKRLVLEAVTFGSFLWDVESYVDSRYHFVLK

Organism: NCBI:txid97028

Foldseek 3Di:
DDDDDPVNVVVLVDDFDPVVVVVVQVVCCVVPNDDPQDQDPVRDGPCVPVDDDDDDPVRVVVVVVVVVVVSVVSVVVCVVVCVPPVRGDD

InterPro domains:
  IPR038925 UV-B-induced protein At3g17800-like [PTHR31808] (1-88)